Protein AF-E4X7Z1-F1 (afdb_monomer_lite)

pLDDT: mean 76.53, std 13.1, range [46.69, 93.56]

Organism: Oikopleura dioica (NCBI:txid34765)

Structure (mmCIF, N/CA/C/O backbone):
data_AF-E4X7Z1-F1
#
_entry.id   AF-E4X7Z1-F1
#
loop_
_atom_site.group_PDB
_atom_site.id
_atom_site.type_symbol
_atom_site.label_atom_id
_atom_site.label_alt_id
_atom_site.label_comp_id
_atom_site.label_asym_id
_atom_site.label_entity_id
_atom_site.label_seq_id
_atom_site.pdbx_PDB_ins_code
_atom_site.Cartn_x
_atom_site.Cartn_y
_atom_site.Cartn_z
_atom_site.occupancy
_atom_site.B_iso_or_equiv
_atom_site.auth_seq_id
_atom_site.auth_comp_id
_atom_site.auth_asym_id
_atom_site.auth_atom_id
_atom_site.pdbx_PDB_model_num
ATOM 1 N N . MET A 1 1 ? 80.148 -0.124 -56.276 1.00 47.16 1 MET A N 1
ATOM 2 C CA . MET A 1 1 ? 79.086 0.674 -56.932 1.00 47.16 1 MET A CA 1
ATOM 3 C C . MET A 1 1 ? 77.856 -0.222 -57.071 1.00 47.16 1 MET A C 1
ATOM 5 O O . MET A 1 1 ? 77.840 -1.078 -57.933 1.00 47.16 1 MET A O 1
ATOM 9 N N . ILE A 1 2 ? 77.033 -0.341 -56.025 1.00 53.00 2 ILE A N 1
ATOM 10 C CA . ILE A 1 2 ? 75.779 0.416 -55.813 1.00 53.00 2 ILE A CA 1
ATOM 11 C C . ILE A 1 2 ? 74.736 0.097 -56.896 1.00 53.00 2 ILE A C 1
ATOM 13 O O . ILE A 1 2 ? 74.691 0.748 -57.931 1.00 53.00 2 ILE A O 1
ATOM 17 N N . SER A 1 3 ? 73.846 -0.851 -56.607 1.00 46.69 3 SER A N 1
ATOM 18 C CA . SER A 1 3 ? 72.480 -0.841 -57.136 1.00 46.69 3 SER A CA 1
ATOM 19 C C . SER A 1 3 ? 71.534 -0.948 -55.950 1.00 46.69 3 SER A C 1
ATOM 21 O O . SER A 1 3 ? 71.560 -1.916 -55.194 1.00 46.69 3 SER A O 1
ATOM 23 N N . ARG A 1 4 ? 70.788 0.133 -55.714 1.00 52.12 4 ARG A N 1
ATOM 24 C CA . ARG A 1 4 ? 69.868 0.276 -54.587 1.00 52.12 4 ARG A CA 1
ATOM 25 C C . ARG A 1 4 ? 68.632 -0.577 -54.857 1.00 52.12 4 ARG A C 1
ATOM 27 O O . ARG A 1 4 ? 67.874 -0.283 -55.775 1.00 52.12 4 ARG A O 1
ATOM 34 N N . VAL A 1 5 ? 68.421 -1.601 -54.036 1.00 60.75 5 VAL A N 1
ATOM 35 C CA . VAL A 1 5 ? 67.141 -2.309 -53.938 1.00 60.75 5 VAL A CA 1
ATOM 36 C C . VAL A 1 5 ? 66.115 -1.314 -53.394 1.00 60.75 5 VAL A C 1
ATOM 38 O O . VAL A 1 5 ? 66.172 -0.920 -52.230 1.00 60.75 5 VAL A O 1
ATOM 41 N N . ALA A 1 6 ? 65.214 -0.848 -54.258 1.00 60.72 6 ALA A N 1
ATOM 42 C CA . ALA A 1 6 ? 64.087 -0.018 -53.866 1.00 60.72 6 ALA A CA 1
ATOM 43 C C . ALA A 1 6 ? 63.077 -0.891 -53.106 1.00 60.72 6 ALA A C 1
ATOM 45 O O . ALA A 1 6 ? 62.348 -1.685 -53.697 1.00 60.72 6 ALA 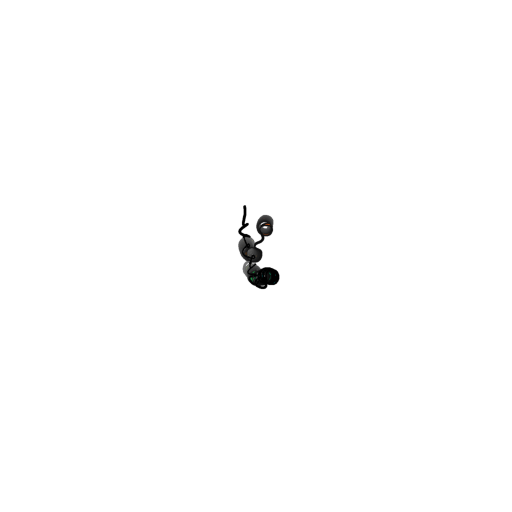A O 1
ATOM 46 N N . LEU A 1 7 ? 63.072 -0.754 -51.779 1.00 53.41 7 LEU A N 1
ATOM 47 C CA . LEU A 1 7 ? 62.072 -1.326 -50.882 1.00 53.41 7 LEU A CA 1
ATOM 48 C C . LEU A 1 7 ? 60.704 -0.692 -51.202 1.00 53.41 7 LEU A C 1
ATOM 50 O O . LEU A 1 7 ? 60.372 0.389 -50.716 1.00 53.41 7 LEU A O 1
ATOM 54 N N . ALA A 1 8 ? 59.910 -1.337 -52.056 1.00 59.56 8 ALA A N 1
ATOM 55 C CA . ALA A 1 8 ? 58.518 -0.964 -52.264 1.00 59.56 8 ALA A CA 1
ATOM 56 C C . ALA A 1 8 ? 57.719 -1.375 -51.018 1.00 59.56 8 ALA A C 1
ATOM 58 O O . ALA A 1 8 ? 57.451 -2.554 -50.791 1.00 59.56 8 ALA A O 1
ATOM 59 N N . ALA A 1 9 ? 57.388 -0.395 -50.177 1.00 62.25 9 ALA A N 1
ATOM 60 C CA . ALA A 1 9 ? 56.540 -0.587 -49.010 1.00 62.25 9 ALA A CA 1
ATOM 61 C C . ALA A 1 9 ? 55.203 -1.232 -49.430 1.00 62.25 9 ALA A C 1
ATOM 63 O O . ALA A 1 9 ? 54.564 -0.727 -50.360 1.00 62.25 9 ALA A O 1
ATOM 64 N N . PRO A 1 10 ? 54.733 -2.306 -48.766 1.00 49.41 10 PRO A N 1
ATOM 65 C CA . PRO A 1 10 ? 53.388 -2.796 -48.998 1.00 49.41 10 PRO A CA 1
ATOM 66 C C . PRO A 1 10 ? 52.419 -1.692 -48.578 1.00 49.41 10 PRO A C 1
ATOM 68 O O . PRO A 1 10 ? 52.306 -1.316 -47.410 1.00 49.41 10 PRO A O 1
ATOM 71 N N . ARG A 1 11 ? 51.772 -1.116 -49.590 1.00 51.75 11 ARG A N 1
ATOM 72 C CA . ARG A 1 11 ? 50.711 -0.122 -49.490 1.00 51.75 11 ARG A CA 1
ATOM 73 C C . ARG A 1 11 ? 49.711 -0.616 -48.444 1.00 51.75 11 ARG A C 1
ATOM 75 O O . ARG A 1 11 ? 49.074 -1.644 -48.654 1.00 51.75 11 ARG A O 1
ATOM 82 N N . ARG A 1 12 ? 49.608 0.095 -47.314 1.00 51.72 12 ARG A N 1
ATOM 83 C CA . ARG A 1 12 ? 48.589 -0.122 -46.275 1.00 51.72 12 ARG A CA 1
ATOM 84 C C . ARG A 1 12 ? 47.222 -0.213 -46.956 1.00 51.72 12 ARG A C 1
ATOM 86 O O . ARG A 1 12 ? 46.629 0.809 -47.292 1.00 51.72 12 ARG A O 1
ATOM 93 N N . MET A 1 13 ? 46.723 -1.427 -47.164 1.00 50.06 13 MET A N 1
ATOM 94 C CA . MET A 1 13 ? 45.310 -1.645 -47.422 1.00 50.06 13 MET A CA 1
ATOM 95 C C . MET A 1 13 ? 44.621 -1.453 -46.080 1.00 50.06 13 MET A C 1
ATOM 97 O O . MET A 1 13 ? 44.556 -2.363 -45.257 1.00 50.06 13 MET A O 1
ATOM 101 N N . ALA A 1 14 ? 44.176 -0.225 -45.830 1.00 56.09 14 ALA A N 1
ATOM 102 C CA . ALA A 1 14 ? 43.157 0.018 -44.832 1.00 56.09 14 ALA A CA 1
ATOM 103 C C . ALA A 1 14 ? 41.929 -0.789 -45.265 1.00 56.09 14 ALA A C 1
ATOM 105 O O . ALA A 1 14 ? 41.177 -0.375 -46.145 1.00 56.09 14 ALA A O 1
ATOM 106 N N . VAL A 1 15 ? 41.764 -1.979 -44.689 1.00 56.19 15 VAL A N 1
ATOM 107 C CA . VAL A 1 15 ? 40.479 -2.666 -44.682 1.00 56.19 15 VAL A CA 1
ATOM 108 C C . VAL A 1 15 ? 39.559 -1.754 -43.888 1.00 56.19 15 VAL A C 1
ATOM 110 O O . VAL A 1 15 ? 39.583 -1.719 -42.660 1.00 56.19 15 VAL A O 1
ATOM 113 N N . GLN A 1 16 ? 38.814 -0.928 -44.610 1.00 63.97 16 GLN A N 1
ATOM 114 C CA . GLN A 1 16 ? 37.750 -0.114 -44.064 1.00 63.97 16 GLN A CA 1
ATOM 115 C C . GLN A 1 16 ? 36.596 -1.075 -43.764 1.00 63.97 16 GLN A C 1
ATOM 117 O O . GLN A 1 16 ? 35.693 -1.254 -44.577 1.00 63.97 16 GLN A O 1
ATOM 122 N N . SER A 1 17 ? 36.675 -1.781 -42.631 1.00 60.12 17 SER A N 1
ATOM 123 C CA . SER A 1 17 ? 35.548 -2.571 -42.154 1.00 60.12 17 SER A CA 1
ATOM 124 C C . SER A 1 17 ? 34.442 -1.601 -41.752 1.00 60.12 17 SER A C 1
ATOM 126 O O . SER A 1 17 ? 34.629 -0.663 -40.974 1.00 60.12 17 SER A O 1
ATOM 128 N N . VAL A 1 18 ? 33.301 -1.793 -42.404 1.00 59.44 18 VAL A N 1
ATOM 129 C CA . VAL A 1 18 ? 32.038 -1.088 -42.221 1.00 59.44 18 VAL A CA 1
ATOM 130 C C . VAL A 1 18 ? 31.802 -0.855 -40.731 1.00 59.44 18 VAL A C 1
ATOM 132 O O . VAL A 1 18 ? 31.645 -1.811 -39.973 1.00 59.44 18 VAL A O 1
ATOM 135 N N . ARG A 1 19 ? 31.781 0.413 -40.295 1.00 60.16 19 ARG A N 1
ATOM 136 C CA . ARG A 1 19 ? 31.224 0.744 -38.981 1.00 60.16 19 ARG A CA 1
ATOM 137 C C . ARG A 1 19 ? 29.792 0.206 -39.013 1.00 60.16 19 ARG A C 1
ATOM 139 O O . ARG A 1 19 ? 29.046 0.669 -39.880 1.00 60.16 19 ARG A O 1
ATOM 146 N N . PRO A 1 20 ? 29.393 -0.757 -38.160 1.00 60.62 20 PRO A N 1
ATOM 147 C CA . PRO A 1 20 ? 27.977 -1.066 -38.051 1.00 60.62 20 PRO A CA 1
ATOM 148 C C . PRO A 1 20 ? 27.288 0.266 -37.768 1.00 60.62 20 PRO A C 1
ATOM 150 O O . PRO A 1 20 ? 27.825 1.067 -36.997 1.00 60.62 20 PRO A O 1
ATOM 153 N N . PHE A 1 21 ? 26.182 0.553 -38.457 1.00 56.41 21 PHE A N 1
ATOM 154 C CA . PHE A 1 21 ? 25.367 1.721 -38.147 1.00 56.41 21 PHE A CA 1
ATOM 155 C C . PHE A 1 21 ? 25.079 1.663 -36.648 1.00 56.41 21 PHE A C 1
ATOM 157 O O . PHE A 1 21 ? 24.319 0.820 -36.178 1.00 56.41 21 PHE A O 1
ATOM 164 N N . ALA A 1 22 ? 25.806 2.475 -35.882 1.00 59.31 22 ALA A N 1
ATOM 165 C CA . ALA A 1 22 ? 25.747 2.451 -34.442 1.00 59.31 22 ALA A CA 1
ATOM 166 C C . ALA A 1 22 ? 24.430 3.115 -34.075 1.00 59.31 22 ALA A C 1
ATOM 168 O O . ALA A 1 22 ? 24.335 4.338 -34.009 1.00 59.31 22 ALA A O 1
ATOM 169 N N . VAL A 1 23 ? 23.403 2.301 -33.847 1.00 59.69 23 VAL A N 1
ATOM 170 C CA . VAL A 1 23 ? 22.124 2.745 -33.296 1.00 59.69 23 VAL A CA 1
ATOM 171 C C . VAL A 1 23 ? 22.287 2.984 -31.784 1.00 59.69 23 VAL A C 1
ATOM 173 O O . VAL A 1 23 ? 21.537 2.479 -30.958 1.00 59.69 23 VAL A O 1
ATOM 176 N N . SER A 1 24 ? 23.338 3.705 -31.385 1.00 54.91 24 SER A N 1
ATOM 177 C CA . SER A 1 24 ? 23.678 3.956 -29.980 1.00 54.91 24 SER A CA 1
ATOM 178 C C . SER A 1 24 ? 22.800 5.038 -29.349 1.00 54.91 24 SER A C 1
ATOM 180 O O . SER A 1 24 ? 22.640 5.046 -28.131 1.00 54.91 24 SER A O 1
ATOM 182 N N . ALA A 1 25 ? 22.208 5.917 -30.167 1.00 57.00 25 ALA A N 1
ATOM 183 C CA . ALA A 1 25 ? 21.246 6.919 -29.716 1.00 57.00 25 ALA A CA 1
ATOM 184 C C . ALA A 1 25 ? 19.871 6.291 -29.415 1.00 57.00 25 ALA A C 1
ATOM 186 O O . ALA A 1 25 ? 19.351 6.459 -28.320 1.00 57.00 25 ALA A O 1
ATOM 187 N N . GLN A 1 26 ? 19.334 5.475 -30.331 1.00 57.06 26 GLN A N 1
ATOM 188 C CA . GLN A 1 26 ? 17.972 4.932 -30.213 1.00 57.06 26 GLN A CA 1
ATOM 189 C C . GLN A 1 26 ? 17.820 3.916 -29.064 1.00 57.06 26 GLN A C 1
ATOM 191 O O . GLN A 1 26 ? 16.773 3.865 -28.429 1.00 57.06 26 GLN A O 1
ATOM 196 N N . ALA A 1 27 ? 18.860 3.130 -28.751 1.00 60.53 27 ALA A N 1
ATOM 197 C CA . ALA A 1 27 ? 18.805 2.147 -27.662 1.00 60.53 27 ALA A CA 1
ATOM 198 C C . ALA A 1 27 ? 18.682 2.799 -26.268 1.00 60.53 27 ALA A C 1
ATOM 200 O O . ALA A 1 27 ? 17.936 2.312 -25.423 1.00 60.53 27 ALA A O 1
ATOM 201 N N . ARG A 1 28 ? 19.353 3.941 -26.045 1.00 63.62 28 ARG A N 1
ATOM 202 C CA . ARG A 1 28 ? 19.296 4.697 -24.777 1.00 63.62 28 ARG A CA 1
ATOM 203 C C . ARG A 1 28 ? 17.897 5.247 -24.498 1.00 63.62 28 ARG A C 1
ATOM 205 O O . ARG A 1 28 ? 17.470 5.234 -23.346 1.00 63.62 28 ARG A O 1
ATOM 212 N N . ASP A 1 29 ? 17.214 5.708 -25.543 1.00 78.94 29 ASP A N 1
ATOM 213 C CA . ASP A 1 29 ? 15.869 6.281 -25.456 1.00 78.94 29 ASP A CA 1
ATOM 214 C C . ASP A 1 29 ? 14.799 5.208 -25.199 1.00 78.94 29 ASP A C 1
ATOM 216 O O . ASP A 1 29 ? 13.810 5.447 -24.506 1.00 78.94 29 ASP A O 1
ATOM 220 N N . ILE A 1 30 ? 15.013 3.991 -25.712 1.00 81.00 30 ILE A N 1
ATOM 221 C CA . ILE A 1 30 ? 14.140 2.841 -25.443 1.00 81.00 30 ILE A CA 1
ATOM 222 C C . ILE A 1 30 ? 14.291 2.384 -23.987 1.00 81.00 30 ILE A C 1
ATOM 224 O O . ILE A 1 30 ? 13.287 2.110 -23.334 1.00 81.00 30 ILE A O 1
ATOM 228 N N . ASP A 1 31 ? 15.509 2.364 -23.439 1.00 84.31 31 ASP A N 1
ATOM 229 C CA . ASP A 1 31 ? 15.743 2.011 -22.033 1.00 84.31 31 ASP A CA 1
ATOM 230 C C . ASP A 1 31 ? 15.095 3.012 -21.064 1.00 84.31 31 ASP A C 1
ATOM 232 O O . ASP A 1 31 ? 14.564 2.625 -20.020 1.00 84.31 31 ASP A O 1
ATOM 236 N N . THR A 1 32 ? 15.135 4.311 -21.374 1.00 82.69 32 THR A N 1
ATOM 237 C CA . THR A 1 32 ? 14.445 5.339 -20.579 1.00 82.69 32 THR A CA 1
ATOM 238 C C . THR A 1 32 ? 12.932 5.241 -20.731 1.00 82.69 32 THR A C 1
ATOM 240 O O . THR A 1 32 ? 12.236 5.267 -19.716 1.00 82.69 32 THR A O 1
ATOM 243 N N . ALA A 1 33 ? 12.410 5.044 -21.944 1.00 83.81 33 ALA A N 1
ATOM 244 C CA . ALA A 1 33 ? 10.982 4.816 -22.165 1.00 83.81 33 ALA A CA 1
ATOM 245 C C . ALA A 1 33 ? 10.472 3.574 -21.411 1.00 83.81 33 ALA A C 1
ATOM 247 O O . ALA A 1 33 ? 9.465 3.647 -20.705 1.00 83.81 33 ALA A O 1
ATOM 248 N N . ALA A 1 34 ? 11.204 2.459 -21.472 1.00 86.12 34 ALA A N 1
ATOM 249 C CA . ALA A 1 34 ? 10.873 1.227 -20.760 1.00 86.12 34 ALA A CA 1
ATOM 250 C C . ALA A 1 34 ? 10.886 1.414 -19.234 1.00 86.12 34 ALA A C 1
ATOM 252 O O . ALA A 1 34 ? 10.011 0.888 -18.547 1.00 86.12 34 ALA A O 1
ATOM 253 N N . LYS A 1 35 ? 11.818 2.211 -18.692 1.00 83.12 35 LYS A N 1
ATOM 254 C CA . LYS A 1 35 ? 11.848 2.564 -17.261 1.00 83.12 35 LYS A CA 1
ATOM 255 C C . LYS A 1 35 ? 10.627 3.370 -16.830 1.00 83.12 35 LYS A C 1
ATOM 257 O O . LYS A 1 35 ? 10.088 3.091 -15.766 1.00 83.12 35 LYS A O 1
ATOM 262 N N . PHE A 1 36 ? 10.169 4.337 -17.629 1.00 85.19 36 PHE A N 1
ATOM 263 C CA . PHE A 1 36 ? 8.968 5.114 -17.298 1.00 85.19 36 PHE A CA 1
ATOM 264 C C . PHE A 1 36 ? 7.690 4.278 -17.388 1.00 85.19 36 PHE A C 1
ATOM 266 O O . PHE A 1 36 ? 6.825 4.397 -16.522 1.00 85.19 36 PHE A O 1
ATOM 273 N N . ILE A 1 37 ? 7.592 3.393 -18.384 1.00 87.69 37 ILE A N 1
ATOM 274 C CA . ILE A 1 37 ? 6.466 2.458 -18.505 1.00 87.69 37 ILE A CA 1
ATOM 275 C C . ILE A 1 37 ? 6.466 1.468 -17.334 1.00 87.69 37 ILE A C 1
ATOM 277 O O . ILE A 1 37 ? 5.429 1.268 -16.708 1.00 87.69 37 ILE A O 1
ATOM 281 N N . GLY A 1 38 ? 7.624 0.898 -16.988 1.00 85.31 38 GLY A N 1
ATOM 282 C CA . GLY A 1 38 ? 7.773 0.006 -15.837 1.00 85.31 38 GLY A CA 1
ATOM 283 C C . GLY A 1 38 ? 7.462 0.696 -14.506 1.00 85.31 38 GLY A C 1
ATOM 284 O O . GLY A 1 38 ? 6.745 0.133 -13.683 1.00 85.31 38 GLY A O 1
ATOM 285 N N . ALA A 1 39 ? 7.920 1.938 -14.321 1.00 84.69 39 ALA A N 1
ATOM 286 C CA . ALA A 1 39 ? 7.595 2.746 -13.148 1.00 84.69 39 ALA A CA 1
ATOM 287 C C . ALA A 1 39 ? 6.083 3.000 -13.040 1.00 84.69 39 ALA A C 1
ATOM 289 O O . ALA A 1 39 ? 5.510 2.815 -11.971 1.00 84.69 39 ALA A O 1
ATOM 290 N N . GLY A 1 40 ? 5.421 3.362 -14.145 1.00 84.06 40 GLY A N 1
ATOM 291 C CA . GLY A 1 40 ? 3.970 3.575 -14.182 1.00 84.06 40 GLY A CA 1
ATOM 292 C C . GLY A 1 40 ? 3.152 2.296 -13.976 1.00 84.06 40 GLY A C 1
ATOM 293 O O . GLY A 1 40 ? 2.140 2.320 -13.286 1.00 84.06 40 GLY A O 1
ATOM 294 N N . ALA A 1 41 ? 3.595 1.160 -14.517 1.00 86.44 41 ALA A N 1
ATOM 295 C CA . ALA A 1 41 ? 2.948 -0.129 -14.278 1.00 86.44 41 ALA A CA 1
ATOM 296 C C . ALA A 1 41 ? 3.093 -0.574 -12.814 1.00 86.44 41 ALA A C 1
ATOM 298 O O . ALA A 1 41 ? 2.156 -1.123 -12.235 1.00 86.44 41 ALA A O 1
ATOM 299 N N . ALA A 1 42 ? 4.242 -0.297 -12.195 1.00 85.44 42 ALA A N 1
ATOM 300 C CA . ALA A 1 42 ? 4.475 -0.610 -10.796 1.00 85.44 42 ALA A CA 1
ATOM 301 C C . ALA A 1 42 ? 3.566 0.203 -9.861 1.00 85.44 42 ALA A C 1
ATOM 303 O O . ALA A 1 42 ? 3.081 -0.370 -8.893 1.00 85.44 42 ALA A O 1
ATOM 304 N N . THR A 1 43 ? 3.250 1.475 -10.153 1.00 85.88 43 THR A N 1
ATOM 305 C CA . THR A 1 43 ? 2.401 2.306 -9.269 1.00 85.88 43 THR A CA 1
ATOM 306 C C . THR A 1 43 ? 0.937 1.870 -9.190 1.00 85.88 43 THR A C 1
ATOM 308 O O . THR A 1 43 ? 0.239 2.284 -8.263 1.00 85.88 43 THR A O 1
ATOM 311 N N . VAL A 1 44 ? 0.462 0.996 -10.084 1.00 88.00 44 VAL A N 1
ATOM 312 C CA . VAL A 1 44 ? -0.904 0.440 -10.022 1.00 88.00 44 VAL A CA 1
ATOM 313 C C . VAL A 1 44 ? -1.166 -0.256 -8.678 1.00 88.00 44 VAL A C 1
ATOM 315 O O . VAL A 1 44 ? -2.290 -0.227 -8.180 1.00 88.00 44 VAL A O 1
ATOM 318 N N . GLY A 1 45 ? -0.131 -0.799 -8.026 1.00 85.62 45 GLY A N 1
ATOM 319 C CA . GLY A 1 45 ? -0.254 -1.405 -6.697 1.00 85.62 45 GLY A CA 1
ATOM 320 C C . GLY A 1 45 ? -0.696 -0.434 -5.590 1.00 85.62 45 GLY A C 1
ATOM 321 O O . GLY A 1 45 ? -1.297 -0.876 -4.611 1.00 85.62 45 GLY A O 1
ATOM 322 N N . VAL A 1 46 ? -0.514 0.885 -5.756 1.00 88.50 46 VAL A N 1
ATOM 323 C CA . VAL A 1 46 ? -1.000 1.901 -4.798 1.00 88.50 46 VAL A CA 1
ATOM 324 C C . VAL A 1 46 ? -2.531 1.926 -4.737 1.00 88.50 46 VAL A C 1
ATOM 326 O O . VAL A 1 46 ? -3.097 2.184 -3.674 1.00 88.50 46 VAL A O 1
ATOM 329 N N . ALA A 1 47 ? -3.220 1.569 -5.827 1.00 91.00 47 ALA A N 1
ATOM 330 C CA . ALA A 1 47 ? -4.677 1.429 -5.823 1.00 91.00 47 ALA A CA 1
ATOM 331 C C . ALA A 1 47 ? -5.150 0.369 -4.810 1.00 91.00 47 ALA A C 1
ATOM 333 O O . ALA A 1 47 ? -6.196 0.537 -4.185 1.00 91.00 47 ALA A O 1
ATOM 334 N N . GLY A 1 48 ? -4.350 -0.682 -4.595 1.00 89.56 48 GLY A N 1
ATOM 335 C CA . GLY A 1 48 ? -4.603 -1.698 -3.574 1.00 89.56 48 GLY A CA 1
ATOM 336 C C . GLY A 1 48 ? -4.545 -1.137 -2.152 1.00 89.56 48 GLY A C 1
ATOM 337 O O . GLY A 1 48 ? -5.410 -1.462 -1.342 1.00 89.56 48 GLY A O 1
ATOM 338 N N . SER A 1 49 ? -3.596 -0.236 -1.865 1.00 90.06 49 SER A N 1
ATOM 339 C CA . SER A 1 49 ? -3.545 0.460 -0.571 1.00 90.06 49 SER A CA 1
ATOM 340 C C . SER A 1 49 ? -4.762 1.370 -0.374 1.00 90.06 49 SER A C 1
ATOM 342 O O . SER A 1 49 ? -5.411 1.311 0.668 1.00 90.06 49 SER A O 1
ATOM 344 N N . GL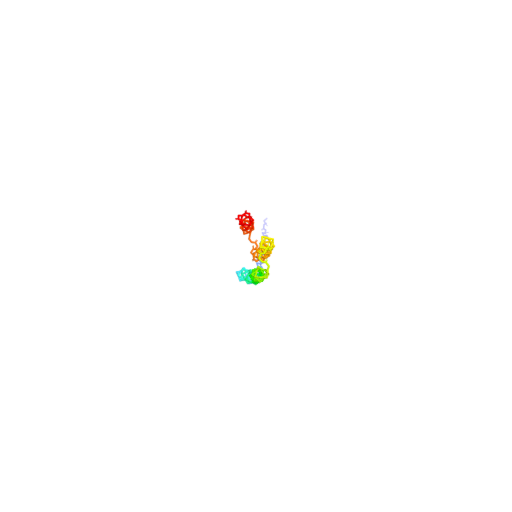Y A 1 50 ? -5.149 2.143 -1.396 1.00 90.06 50 GLY A N 1
ATOM 345 C CA . GLY A 1 50 ? -6.343 2.994 -1.330 1.00 90.06 50 GLY A CA 1
ATOM 346 C C . GLY A 1 50 ? -7.630 2.203 -1.061 1.00 90.06 50 GLY A C 1
ATOM 347 O O . GLY A 1 50 ? -8.439 2.594 -0.217 1.00 90.06 50 GLY A O 1
ATOM 348 N N . ALA A 1 51 ? -7.793 1.050 -1.718 1.00 93.56 51 ALA A N 1
ATOM 349 C CA . ALA A 1 51 ? -8.893 0.129 -1.439 1.00 93.56 51 ALA A CA 1
ATOM 350 C C . ALA A 1 51 ? -8.826 -0.419 -0.001 1.00 93.56 51 ALA A C 1
ATOM 352 O O . ALA A 1 51 ? -9.835 -0.405 0.704 1.00 93.56 51 ALA A O 1
ATOM 353 N N . GLY A 1 52 ? -7.642 -0.837 0.459 1.00 90.62 52 GLY A N 1
ATOM 354 C CA . GLY A 1 52 ? -7.407 -1.326 1.820 1.00 90.62 52 GLY A CA 1
ATOM 355 C C . GLY A 1 52 ? -7.844 -0.323 2.888 1.00 90.62 52 GLY A C 1
ATOM 356 O O . GLY A 1 52 ? -8.669 -0.654 3.740 1.00 90.62 52 GLY A O 1
ATOM 357 N N . ILE A 1 53 ? -7.398 0.929 2.779 1.00 91.81 53 ILE A N 1
ATOM 358 C CA . ILE A 1 53 ? -7.766 2.024 3.691 1.00 91.81 53 ILE A CA 1
ATOM 359 C C . ILE A 1 53 ? -9.287 2.226 3.724 1.00 91.81 53 ILE A C 1
ATOM 361 O O . ILE A 1 53 ? -9.881 2.294 4.803 1.00 91.81 53 ILE A O 1
ATOM 365 N N . GLY A 1 54 ? -9.938 2.248 2.557 1.00 91.38 54 GLY A N 1
ATOM 366 C CA . GLY A 1 54 ? -11.394 2.366 2.457 1.00 91.38 54 GLY A CA 1
ATOM 367 C C . GLY A 1 54 ? -12.136 1.234 3.175 1.00 91.38 54 GLY A C 1
ATOM 368 O O . GLY A 1 54 ? -13.106 1.485 3.891 1.00 91.38 54 GLY A O 1
ATOM 369 N N . THR A 1 55 ? -11.656 -0.008 3.054 1.00 93.25 55 THR A N 1
ATOM 370 C CA . THR A 1 55 ? -12.266 -1.155 3.752 1.00 93.25 55 THR A CA 1
ATOM 371 C C . THR A 1 55 ? -12.054 -1.128 5.267 1.00 93.25 55 THR A C 1
ATOM 373 O O . THR A 1 55 ? -12.972 -1.479 6.016 1.00 93.25 55 THR A O 1
ATOM 376 N N . VAL A 1 56 ? -10.885 -0.671 5.731 1.00 92.56 56 VAL A N 1
ATOM 377 C CA . VAL A 1 56 ? -10.555 -0.551 7.160 1.00 92.56 56 VAL A CA 1
ATOM 378 C C . VAL A 1 56 ? -11.444 0.500 7.820 1.00 92.56 56 VAL A C 1
ATOM 380 O O . VAL A 1 56 ? -12.116 0.201 8.809 1.00 92.56 56 VAL A O 1
ATOM 383 N N . PHE A 1 57 ? -11.532 1.701 7.241 1.00 90.12 57 PHE A N 1
ATOM 384 C CA . PHE A 1 57 ? -12.396 2.758 7.773 1.00 90.12 57 PHE A CA 1
ATOM 385 C C . PHE A 1 57 ? -13.890 2.435 7.622 1.00 90.12 57 PHE A C 1
ATOM 387 O O . PHE A 1 57 ? -14.667 2.719 8.533 1.00 90.12 57 PHE A O 1
ATOM 394 N N . GLY A 1 58 ? -14.307 1.775 6.536 1.00 91.81 58 GLY A N 1
ATOM 395 C CA . GLY A 1 58 ? -15.690 1.314 6.375 1.00 91.81 58 GLY A CA 1
ATOM 396 C C . GLY A 1 58 ? -16.104 0.308 7.455 1.00 91.81 58 GLY A C 1
ATOM 397 O O . GLY A 1 58 ? -17.165 0.444 8.068 1.00 91.81 58 GLY A O 1
ATOM 398 N N . SER A 1 59 ? -15.233 -0.658 7.758 1.00 90.38 59 SER A N 1
ATOM 399 C CA . SER A 1 59 ? -15.462 -1.638 8.828 1.00 90.38 59 SER A CA 1
ATOM 400 C C . SER A 1 59 ? -15.426 -1.000 10.218 1.00 90.38 59 SER A C 1
ATOM 402 O O . SER A 1 59 ? -16.198 -1.398 11.091 1.00 90.38 59 SER A O 1
ATOM 404 N N . LEU A 1 60 ? -14.585 0.020 10.421 1.00 90.62 60 LEU A N 1
ATOM 405 C CA . LEU A 1 60 ? -14.533 0.790 11.664 1.00 90.62 60 LEU A CA 1
ATOM 406 C C . LEU A 1 60 ? -15.859 1.509 11.938 1.00 90.62 60 LEU A C 1
ATOM 408 O O . LEU A 1 60 ? -16.369 1.415 13.050 1.00 90.62 60 LEU A O 1
ATOM 412 N N . ILE A 1 61 ? -16.440 2.186 10.942 1.00 91.00 61 ILE A N 1
ATOM 413 C CA . ILE A 1 61 ? -17.714 2.909 11.097 1.00 91.00 61 ILE A CA 1
ATOM 414 C C . ILE A 1 61 ? -18.846 1.937 11.452 1.00 91.00 61 ILE A C 1
ATOM 416 O O . ILE A 1 61 ? -19.612 2.182 12.386 1.00 91.00 61 ILE A O 1
ATOM 420 N N . ILE A 1 62 ? -18.927 0.803 10.751 1.00 91.88 62 ILE A N 1
ATOM 421 C CA . ILE A 1 62 ? -19.935 -0.234 11.019 1.00 91.88 62 ILE A CA 1
ATOM 422 C C . ILE A 1 62 ? -19.719 -0.857 12.407 1.00 91.88 62 ILE A C 1
ATOM 424 O O . ILE A 1 62 ? -20.680 -1.078 13.145 1.00 91.88 62 ILE A O 1
ATOM 428 N N . GLY A 1 63 ? -18.467 -1.127 12.785 1.00 88.06 63 GLY A N 1
ATOM 429 C CA . GLY A 1 63 ? -18.108 -1.660 14.100 1.00 88.06 63 GLY A CA 1
ATOM 430 C C . GLY A 1 63 ? -18.442 -0.693 15.237 1.00 88.06 63 GLY A C 1
ATOM 431 O O . GLY A 1 63 ? -19.011 -1.106 16.248 1.00 88.06 63 GLY A O 1
ATOM 432 N N . TYR A 1 64 ? -18.180 0.600 15.033 1.00 87.44 64 TYR A N 1
ATOM 433 C CA . TYR A 1 64 ? -18.516 1.669 15.970 1.00 87.44 64 TYR A CA 1
ATOM 434 C C . TYR A 1 64 ? -20.028 1.809 16.161 1.00 87.44 64 TYR A C 1
ATOM 436 O O . TYR A 1 64 ? -20.499 1.912 17.292 1.00 87.44 64 TYR A O 1
ATOM 444 N N . ALA A 1 65 ? -20.796 1.746 15.068 1.00 88.69 65 ALA A N 1
ATOM 445 C CA . ALA A 1 65 ? -22.254 1.817 15.110 1.00 88.69 65 ALA A CA 1
ATOM 446 C C . ALA A 1 65 ? -22.893 0.636 15.863 1.00 88.69 65 ALA A C 1
ATOM 448 O O . ALA A 1 65 ? -23.961 0.790 16.448 1.00 88.69 65 ALA A O 1
ATOM 449 N N . ARG A 1 66 ? -22.250 -0.540 15.863 1.00 88.56 66 ARG A N 1
ATOM 450 C CA . ARG A 1 66 ? -22.750 -1.735 16.559 1.00 88.56 66 ARG A CA 1
ATOM 451 C C . ARG A 1 66 ? -22.446 -1.731 18.051 1.00 88.56 66 ARG A C 1
ATOM 453 O O . ARG A 1 66 ? -23.313 -2.106 18.827 1.00 88.56 66 ARG A O 1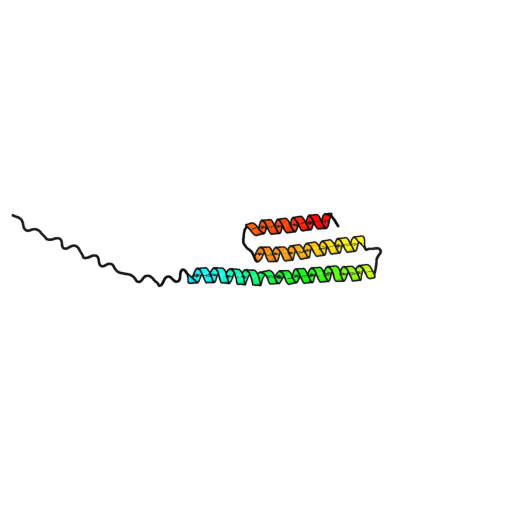
ATOM 460 N N . ASN A 1 67 ? -21.232 -1.346 18.444 1.00 82.94 67 ASN A N 1
ATOM 461 C CA . ASN A 1 67 ? -20.788 -1.395 19.839 1.00 82.94 67 ASN A CA 1
ATOM 462 C C . ASN A 1 67 ? -19.894 -0.188 20.181 1.00 82.94 67 ASN A C 1
ATOM 464 O O . ASN A 1 67 ? -18.664 -0.299 20.141 1.00 82.94 67 ASN A O 1
ATOM 468 N N . PRO A 1 68 ? -20.478 0.958 20.579 1.00 79.25 68 PRO A N 1
ATOM 469 C CA . PRO A 1 68 ? -19.717 2.177 20.861 1.00 79.25 68 PRO A CA 1
ATOM 470 C C . PRO A 1 68 ? -18.815 2.072 22.105 1.00 79.25 68 PRO A C 1
ATOM 472 O O . PRO A 1 68 ? -17.883 2.858 22.254 1.00 79.25 68 PRO A O 1
ATOM 475 N N . SER A 1 69 ? -19.037 1.090 22.986 1.00 85.56 69 SER A N 1
ATOM 476 C CA . SER A 1 69 ? -18.207 0.848 24.177 1.00 85.56 69 SER A CA 1
ATOM 477 C C . SER A 1 69 ? -16.785 0.375 23.851 1.00 85.56 69 SER A C 1
ATOM 479 O O . SER A 1 69 ? -15.862 0.650 24.611 1.00 85.56 69 SER A O 1
ATOM 481 N N . LEU A 1 70 ? -16.584 -0.286 22.705 1.00 78.81 70 LEU A N 1
ATOM 482 C CA . LEU A 1 70 ? -15.286 -0.815 22.258 1.00 78.81 70 LEU A CA 1
ATOM 483 C C . LEU A 1 70 ? -14.529 0.153 21.330 1.00 78.81 70 LEU A C 1
ATOM 485 O O . LEU A 1 70 ? -13.524 -0.220 20.724 1.00 78.81 70 LEU A O 1
ATOM 489 N N . LYS A 1 71 ? -14.991 1.409 21.245 1.00 78.62 71 LYS A N 1
ATOM 490 C CA . LYS A 1 71 ? -14.436 2.512 20.443 1.00 78.62 71 LYS A CA 1
ATOM 491 C C . LYS A 1 71 ? -12.910 2.545 20.406 1.00 78.62 71 LYS A C 1
ATOM 493 O O . LYS A 1 71 ? -12.332 2.557 19.327 1.00 78.62 71 LYS A O 1
ATOM 498 N N . ALA A 1 72 ? -12.275 2.609 21.576 1.00 81.25 72 ALA A N 1
ATOM 499 C CA . ALA A 1 72 ? -10.839 2.864 21.676 1.00 81.25 72 ALA A CA 1
ATOM 500 C C . ALA A 1 72 ? -10.020 1.700 21.102 1.00 81.25 72 ALA A C 1
ATOM 502 O O . ALA A 1 72 ? -9.065 1.909 20.362 1.00 81.25 72 ALA A O 1
ATOM 503 N N . GLN A 1 73 ? -10.453 0.469 21.373 1.00 83.69 73 GLN A N 1
ATOM 504 C CA . GLN A 1 73 ? -9.773 -0.729 20.899 1.00 83.69 73 GLN A CA 1
ATOM 505 C C . GLN A 1 73 ? -9.980 -0.941 19.391 1.00 83.69 73 GLN A C 1
ATOM 507 O O . GLN A 1 73 ? -9.025 -1.240 18.675 1.00 83.69 73 GLN A O 1
ATOM 512 N N . LEU A 1 74 ? -11.202 -0.723 18.884 1.00 84.81 74 LEU A N 1
ATOM 513 C CA . LEU A 1 74 ? -11.481 -0.765 17.444 1.00 84.81 74 LEU A CA 1
ATOM 514 C C . LEU A 1 74 ? -10.716 0.320 16.680 1.00 84.81 74 LEU A C 1
ATOM 516 O O . LEU A 1 74 ? -10.241 0.062 15.577 1.00 84.81 74 LEU A O 1
ATOM 520 N N . PHE A 1 75 ? -10.569 1.509 17.269 1.00 85.56 75 PHE A N 1
ATOM 521 C CA . PHE A 1 75 ? -9.789 2.588 16.677 1.00 85.56 75 PHE A CA 1
ATOM 522 C C . PHE A 1 75 ? -8.305 2.219 16.588 1.00 85.56 75 PHE A C 1
ATOM 524 O O . PHE A 1 75 ? -7.739 2.310 15.504 1.00 85.56 75 PHE A O 1
ATOM 531 N N . SER A 1 76 ? -7.697 1.683 17.654 1.00 86.38 76 SER A N 1
ATOM 532 C CA . SER A 1 76 ? -6.312 1.188 17.593 1.00 86.38 76 SER A CA 1
ATOM 533 C C . SER A 1 76 ? -6.112 0.105 16.528 1.00 86.38 76 SER A C 1
ATOM 535 O O . SER A 1 76 ? -5.113 0.138 15.811 1.00 86.38 76 SER A O 1
ATOM 537 N N . TYR A 1 77 ? -7.057 -0.829 16.365 1.00 87.06 77 TYR A N 1
ATOM 538 C CA . TYR A 1 77 ? -6.969 -1.832 15.298 1.00 87.06 77 TYR A CA 1
ATOM 539 C C . TYR A 1 77 ? -7.124 -1.233 13.897 1.00 87.06 77 TYR A C 1
ATOM 541 O O . TYR A 1 77 ? -6.436 -1.666 12.973 1.00 87.06 77 TYR A O 1
ATOM 549 N N . ALA A 1 78 ? -7.976 -0.222 13.729 1.00 88.50 78 ALA A N 1
ATOM 550 C CA . ALA A 1 78 ? -8.118 0.472 12.454 1.00 88.50 78 ALA A CA 1
ATOM 551 C C . ALA A 1 78 ? -6.872 1.290 12.094 1.00 88.50 78 ALA A C 1
ATOM 553 O O . ALA A 1 78 ? -6.442 1.252 10.946 1.00 88.50 78 ALA A O 1
ATOM 554 N N . ILE A 1 79 ? -6.247 1.965 13.061 1.00 88.69 79 ILE A N 1
ATOM 555 C CA . ILE A 1 79 ? -4.994 2.698 12.838 1.00 88.69 79 ILE A CA 1
ATOM 556 C C . ILE A 1 79 ? -3.849 1.738 12.500 1.00 88.69 79 ILE A C 1
ATOM 558 O O . ILE A 1 79 ? -3.075 2.006 11.583 1.00 88.69 79 ILE A O 1
ATOM 562 N N . LEU A 1 80 ? -3.784 0.574 13.152 1.00 87.56 80 LEU A N 1
ATOM 563 C CA . LEU A 1 80 ? -2.824 -0.472 12.794 1.00 87.56 80 LEU A CA 1
ATOM 564 C C . LEU A 1 80 ? -3.056 -0.998 11.365 1.00 87.56 80 LEU A C 1
ATOM 566 O O . LEU A 1 80 ? -2.103 -1.162 10.605 1.00 87.56 80 LEU A O 1
ATOM 570 N N . GLY A 1 81 ? -4.315 -1.209 10.970 1.00 90.38 81 GLY A N 1
ATOM 571 C CA . GLY A 1 81 ? -4.679 -1.593 9.602 1.00 90.38 81 GLY A CA 1
ATOM 572 C C . GLY A 1 81 ? -4.352 -0.518 8.559 1.00 90.38 81 GLY A C 1
ATOM 573 O O . GLY A 1 81 ? -3.82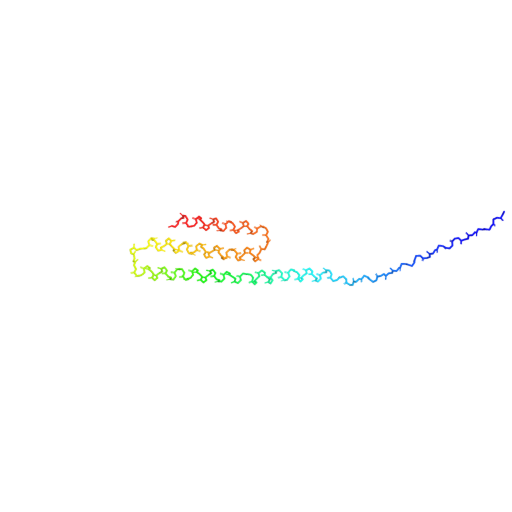4 -0.835 7.493 1.00 90.38 81 GLY A O 1
ATOM 574 N N . PHE A 1 82 ? -4.599 0.754 8.880 1.00 88.75 82 PHE A N 1
ATOM 575 C CA . PHE A 1 82 ? -4.220 1.906 8.059 1.00 88.75 82 PHE A CA 1
ATOM 576 C C . PHE A 1 82 ? -2.702 1.965 7.855 1.00 88.75 82 PHE A C 1
ATOM 578 O O . PHE A 1 82 ? -2.239 2.049 6.718 1.00 88.75 82 PHE A O 1
ATOM 585 N N . ALA A 1 83 ? -1.929 1.812 8.933 1.00 87.75 83 ALA A N 1
ATOM 586 C CA . ALA A 1 83 ? -0.471 1.831 8.890 1.00 87.75 83 ALA A CA 1
ATOM 587 C C . ALA A 1 83 ? 0.113 0.724 7.997 1.00 87.75 83 ALA A C 1
ATOM 589 O O . ALA A 1 83 ? 1.031 0.964 7.213 1.00 87.75 83 ALA A O 1
ATOM 590 N N . LEU A 1 84 ? -0.441 -0.490 8.088 1.00 86.81 84 LEU A N 1
ATOM 591 C CA . LEU A 1 84 ? -0.031 -1.626 7.258 1.00 86.81 84 LEU A CA 1
ATOM 592 C C . LEU A 1 84 ? -0.388 -1.424 5.780 1.00 86.81 84 LEU A C 1
ATOM 594 O O . LEU A 1 84 ? 0.411 -1.764 4.905 1.00 86.81 84 LEU A O 1
ATOM 598 N N . SER A 1 85 ? -1.562 -0.856 5.496 1.00 89.31 85 SER A N 1
ATOM 599 C CA . SER A 1 85 ? -1.982 -0.543 4.127 1.00 89.31 85 SER A CA 1
ATOM 600 C C . SER A 1 85 ? -1.059 0.502 3.489 1.00 89.31 85 SER A C 1
ATOM 602 O O . SER A 1 85 ? -0.550 0.291 2.386 1.00 89.31 85 SER A O 1
ATOM 604 N N . GLU A 1 86 ? -0.755 1.583 4.214 1.00 85.44 86 GLU A N 1
ATOM 605 C CA . GLU A 1 86 ? 0.190 2.624 3.789 1.00 85.44 86 GLU A CA 1
ATOM 606 C C . GLU A 1 86 ? 1.601 2.066 3.554 1.00 85.44 86 GLU A C 1
ATOM 608 O O . GLU A 1 86 ? 2.209 2.335 2.517 1.00 85.44 86 GLU A O 1
ATOM 613 N N . ALA A 1 87 ? 2.102 1.203 4.445 1.00 85.94 87 ALA A N 1
ATOM 614 C CA . ALA A 1 87 ? 3.409 0.564 4.278 1.00 85.94 87 ALA A CA 1
ATOM 615 C C . ALA A 1 87 ? 3.506 -0.260 2.978 1.00 85.94 87 ALA A C 1
ATOM 617 O O . ALA A 1 87 ? 4.526 -0.206 2.287 1.00 85.94 87 ALA A O 1
ATOM 618 N N . MET A 1 88 ? 2.445 -0.981 2.598 1.00 86.00 88 MET A N 1
ATOM 619 C CA . MET A 1 88 ? 2.387 -1.717 1.326 1.00 86.00 88 MET A CA 1
ATOM 620 C C . MET A 1 88 ? 2.294 -0.794 0.104 1.00 86.00 88 MET A C 1
ATOM 622 O O . MET A 1 88 ? 2.931 -1.061 -0.918 1.00 86.00 88 MET A O 1
ATOM 626 N N . GLY A 1 89 ? 1.567 0.322 0.206 1.00 86.19 89 GLY A N 1
ATOM 627 C CA . GLY A 1 89 ? 1.531 1.354 -0.837 1.00 86.19 89 GLY A CA 1
ATOM 628 C C . GLY A 1 89 ? 2.901 2.002 -1.068 1.00 86.19 89 GLY A C 1
ATOM 629 O O . GLY A 1 89 ? 3.348 2.141 -2.209 1.00 86.19 89 GLY A O 1
ATOM 630 N N . LEU A 1 90 ? 3.618 2.326 0.010 1.00 82.06 90 LEU A N 1
ATOM 631 C CA . LEU A 1 90 ? 4.975 2.872 -0.060 1.00 82.06 90 LEU A CA 1
ATOM 632 C C . LEU A 1 90 ? 5.993 1.843 -0.563 1.00 82.06 90 LEU A C 1
ATOM 634 O O . LEU A 1 90 ? 6.895 2.203 -1.319 1.00 82.06 90 LEU A O 1
ATOM 638 N N . PHE A 1 91 ? 5.828 0.562 -0.223 1.00 83.25 91 PHE A N 1
ATOM 639 C CA . PHE A 1 91 ? 6.645 -0.521 -0.774 1.00 83.25 91 PHE A CA 1
ATOM 640 C C . PHE A 1 91 ? 6.492 -0.632 -2.298 1.00 83.25 91 PHE A C 1
ATOM 642 O O . PHE A 1 91 ? 7.475 -0.744 -3.030 1.00 83.25 91 PHE A O 1
ATOM 649 N N . CYS A 1 92 ? 5.263 -0.518 -2.797 1.00 84.69 92 CYS A N 1
ATOM 650 C CA . CYS A 1 92 ? 4.979 -0.481 -4.228 1.00 84.69 92 CYS A CA 1
ATOM 651 C C . CYS A 1 92 ? 5.682 0.705 -4.926 1.00 84.69 92 CYS A C 1
ATOM 653 O O . CYS A 1 92 ? 6.320 0.526 -5.967 1.00 84.69 92 CYS A O 1
ATOM 655 N N . LEU A 1 93 ? 5.669 1.895 -4.314 1.00 78.69 93 LEU A N 1
ATOM 656 C CA . LEU A 1 93 ? 6.392 3.067 -4.827 1.00 78.69 93 LEU A CA 1
ATOM 657 C C . LEU A 1 93 ? 7.918 2.927 -4.753 1.00 78.69 93 LEU A C 1
ATOM 659 O O . LEU A 1 93 ? 8.616 3.443 -5.628 1.00 78.69 93 LEU A O 1
ATOM 663 N N . MET A 1 94 ? 8.443 2.213 -3.757 1.00 82.25 94 MET A N 1
ATOM 664 C CA . MET A 1 94 ? 9.871 1.904 -3.660 1.00 82.25 94 MET A CA 1
ATOM 665 C C . MET A 1 94 ? 10.342 1.063 -4.855 1.00 82.25 94 MET A C 1
ATOM 667 O O . MET A 1 94 ? 11.399 1.341 -5.417 1.00 82.25 94 MET A O 1
ATOM 671 N N . VAL A 1 95 ? 9.555 0.066 -5.274 1.00 81.06 95 VAL A N 1
ATOM 672 C CA . VAL A 1 95 ? 9.878 -0.783 -6.435 1.00 81.06 95 VAL A CA 1
ATOM 673 C C . VAL A 1 95 ? 9.712 -0.021 -7.755 1.00 81.06 95 VAL A C 1
ATOM 675 O O . VAL A 1 95 ? 10.514 -0.195 -8.671 1.00 81.06 95 VAL A O 1
ATOM 678 N N . ALA A 1 96 ? 8.709 0.860 -7.847 1.00 80.56 96 ALA A N 1
ATOM 679 C CA . ALA A 1 96 ? 8.455 1.680 -9.034 1.00 80.56 96 ALA A CA 1
ATOM 680 C C . ALA A 1 96 ? 9.588 2.674 -9.344 1.00 80.56 96 ALA A C 1
ATOM 682 O O . ALA A 1 96 ? 9.849 2.976 -10.509 1.00 80.56 96 ALA A O 1
ATOM 683 N N . PHE A 1 97 ? 10.275 3.184 -8.316 1.00 74.88 97 PHE A N 1
ATOM 684 C CA . PHE A 1 97 ? 11.314 4.203 -8.460 1.00 74.88 97 PHE A CA 1
ATOM 685 C C . PHE A 1 97 ? 12.651 3.742 -7.854 1.00 74.88 97 PHE A C 1
ATOM 687 O O . PHE A 1 97 ? 12.949 4.068 -6.707 1.00 74.88 97 PHE A O 1
ATOM 694 N N . PRO A 1 98 ? 13.531 3.084 -8.631 1.00 65.25 98 PRO A N 1
ATOM 695 C CA . PRO A 1 98 ? 14.807 2.540 -8.145 1.00 65.25 98 PRO A CA 1
ATOM 696 C C . PRO A 1 98 ? 15.894 3.597 -7.840 1.00 65.25 98 PRO A C 1
ATOM 698 O O . PRO A 1 98 ? 17.070 3.261 -7.706 1.00 65.25 98 PRO A O 1
ATOM 701 N N . HIS A 1 99 ? 15.551 4.887 -7.752 1.00 73.56 99 HIS A N 1
ATOM 702 C CA . HIS A 1 99 ? 16.526 5.956 -7.523 1.00 73.56 99 HIS A CA 1
ATOM 703 C C . HIS A 1 99 ? 16.876 6.079 -6.022 1.00 73.56 99 HIS A C 1
ATOM 705 O O . HIS A 1 99 ? 15.969 6.275 -5.208 1.00 73.56 99 HIS A O 1
ATOM 711 N 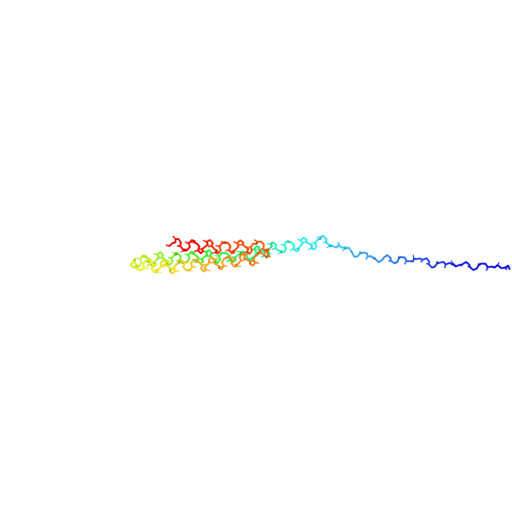N . PRO A 1 100 ? 18.167 6.073 -5.625 1.00 59.88 100 PRO A N 1
ATOM 712 C CA . PRO A 1 100 ? 18.589 6.010 -4.216 1.00 59.88 100 PRO A CA 1
ATOM 713 C C . PRO A 1 100 ? 18.095 7.187 -3.359 1.00 59.88 100 PRO A C 1
ATOM 715 O O . PRO A 1 100 ? 17.805 7.020 -2.178 1.00 59.88 100 PRO A O 1
ATOM 718 N N . LEU A 1 101 ? 17.905 8.367 -3.958 1.00 62.25 101 LEU A N 1
ATOM 719 C CA . LEU A 1 101 ? 17.347 9.539 -3.264 1.00 62.25 101 LEU A CA 1
ATOM 720 C C . LEU A 1 101 ? 15.883 9.366 -2.816 1.00 62.25 101 LEU A C 1
ATOM 722 O O . LEU A 1 101 ? 1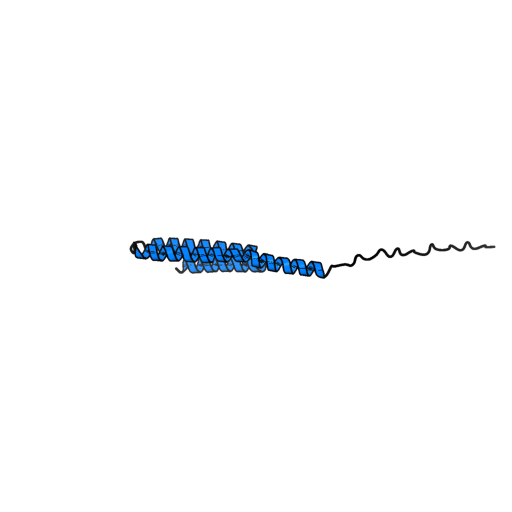5.437 10.090 -1.930 1.00 62.25 101 LEU A O 1
ATOM 726 N N . ARG A 1 102 ? 15.126 8.421 -3.396 1.00 66.19 102 ARG A N 1
ATOM 727 C CA . ARG A 1 102 ? 13.714 8.202 -3.036 1.00 66.19 102 ARG A CA 1
ATOM 728 C C . ARG A 1 102 ? 13.497 7.137 -1.964 1.00 66.19 102 ARG A C 1
ATOM 730 O O . ARG A 1 102 ? 12.447 7.127 -1.326 1.00 66.19 102 ARG A O 1
ATOM 737 N N . PHE A 1 103 ? 14.520 6.333 -1.680 1.00 67.25 103 PHE A N 1
ATOM 738 C CA . PHE A 1 103 ? 14.541 5.464 -0.504 1.00 67.25 103 PHE A CA 1
ATOM 739 C C . PHE A 1 103 ? 14.503 6.296 0.786 1.00 67.25 103 PHE A C 1
ATOM 741 O O . PHE A 1 103 ? 13.707 6.028 1.679 1.00 67.25 103 PHE A O 1
ATOM 748 N N . VAL A 1 104 ? 15.263 7.396 0.830 1.00 70.44 104 VAL A N 1
ATOM 749 C CA . VAL A 1 104 ? 15.249 8.337 1.962 1.00 70.44 104 VAL A CA 1
ATOM 750 C C . VAL A 1 104 ? 13.878 8.997 2.125 1.00 70.44 104 VAL A C 1
ATOM 752 O O . VAL A 1 104 ? 13.394 9.106 3.246 1.00 70.44 104 VAL A O 1
ATOM 755 N N . SER A 1 105 ? 13.205 9.373 1.029 1.00 68.88 105 SER A N 1
ATOM 756 C CA . SER A 1 105 ? 11.844 9.924 1.116 1.00 68.88 105 SER A CA 1
ATOM 757 C C . SER A 1 105 ? 10.807 8.899 1.578 1.00 68.88 105 SER A C 1
ATOM 759 O O . SER A 1 105 ? 9.890 9.266 2.304 1.00 68.88 105 SER A O 1
ATOM 761 N N . ALA A 1 106 ? 10.954 7.625 1.202 1.00 70.31 106 ALA A N 1
ATOM 762 C CA . ALA A 1 106 ? 10.076 6.560 1.682 1.00 70.31 106 ALA A CA 1
ATOM 763 C C . ALA A 1 106 ? 10.275 6.307 3.184 1.00 70.31 106 ALA A C 1
ATOM 765 O O . ALA A 1 106 ? 9.292 6.223 3.914 1.00 70.31 106 ALA A O 1
ATOM 766 N N . LEU A 1 107 ? 11.524 6.281 3.670 1.00 73.56 107 LEU A N 1
ATOM 767 C CA . LEU A 1 107 ? 11.797 6.229 5.110 1.00 73.56 107 LEU A CA 1
ATOM 768 C C . LEU A 1 107 ? 11.248 7.454 5.847 1.00 73.56 107 LEU A C 1
ATOM 770 O O . LEU A 1 107 ? 10.653 7.292 6.904 1.00 73.56 107 LEU A O 1
ATOM 774 N N . TYR A 1 108 ? 11.376 8.658 5.284 1.00 76.88 108 TYR A N 1
ATOM 775 C CA . TYR A 1 108 ? 10.775 9.864 5.862 1.00 76.88 108 TYR A CA 1
ATOM 776 C C . TYR A 1 108 ? 9.247 9.788 5.926 1.00 76.88 108 TYR A C 1
ATOM 778 O O . TYR A 1 108 ? 8.663 10.218 6.916 1.00 76.88 108 TYR A O 1
ATOM 786 N N . ALA A 1 109 ? 8.595 9.223 4.907 1.00 72.31 109 ALA A N 1
ATOM 787 C CA . ALA A 1 109 ? 7.150 9.016 4.906 1.00 72.31 109 ALA A CA 1
ATOM 788 C C . ALA A 1 109 ? 6.719 7.978 5.955 1.00 72.31 109 ALA A C 1
ATOM 790 O O . ALA A 1 109 ? 5.749 8.208 6.671 1.00 72.31 109 ALA A O 1
ATOM 791 N N . ILE A 1 110 ? 7.471 6.882 6.111 1.00 74.44 110 ILE A N 1
ATOM 792 C CA . ILE A 1 110 ? 7.242 5.887 7.173 1.00 74.44 110 ILE A CA 1
ATOM 793 C C . ILE A 1 110 ? 7.446 6.522 8.557 1.00 74.44 110 ILE A C 1
ATOM 795 O O . ILE A 1 110 ? 6.649 6.296 9.466 1.00 74.44 110 ILE A O 1
ATOM 799 N N . GLN A 1 111 ? 8.468 7.365 8.716 1.00 78.25 111 GLN A N 1
ATOM 800 C CA . GLN A 1 111 ? 8.722 8.087 9.960 1.00 78.25 111 GLN A CA 1
ATOM 801 C C . GLN A 1 111 ? 7.586 9.076 10.274 1.00 78.25 111 GLN A C 1
ATOM 803 O O . GLN A 1 111 ? 7.104 9.114 11.403 1.00 78.25 111 GLN A O 1
ATOM 808 N N . ALA A 1 112 ? 7.106 9.828 9.279 1.00 74.88 112 ALA A N 1
ATOM 809 C CA . ALA A 1 112 ? 5.967 10.735 9.421 1.00 74.88 112 ALA A CA 1
ATOM 810 C C . ALA A 1 112 ? 4.669 9.987 9.766 1.00 74.88 112 ALA A C 1
ATOM 812 O O . ALA A 1 112 ? 3.905 10.450 10.607 1.00 74.88 112 ALA A O 1
ATOM 813 N N . LEU A 1 113 ? 4.451 8.805 9.182 1.00 75.25 113 LEU A N 1
ATOM 814 C CA . LEU A 1 113 ? 3.331 7.928 9.520 1.00 75.25 113 LEU A CA 1
ATOM 815 C C . LEU A 1 113 ? 3.422 7.449 10.975 1.00 75.25 113 LEU A C 1
ATOM 817 O O . LEU A 1 113 ? 2.426 7.474 11.687 1.00 75.25 113 LEU A O 1
ATOM 821 N N . SER A 1 114 ? 4.611 7.056 11.441 1.00 75.00 114 SER A N 1
ATOM 822 C CA . SER A 1 114 ? 4.811 6.658 12.840 1.00 75.00 114 SER A CA 1
ATOM 823 C C . SER A 1 114 ? 4.608 7.811 13.828 1.00 75.00 114 SER A C 1
ATOM 825 O O . SER A 1 114 ? 4.074 7.581 14.909 1.00 75.00 114 SER A O 1
ATOM 827 N N . LEU A 1 115 ? 4.970 9.043 13.443 1.00 79.50 115 LEU A N 1
ATOM 828 C CA . LEU A 1 115 ? 4.708 10.250 14.230 1.00 79.50 115 LEU A CA 1
ATOM 829 C C . LEU A 1 115 ? 3.198 10.522 14.313 1.00 79.50 115 LEU A C 1
ATOM 831 O O . LEU A 1 115 ? 2.661 10.634 15.407 1.00 79.50 115 LEU A O 1
ATOM 835 N N . PHE A 1 116 ? 2.506 10.470 13.171 1.00 77.75 116 PHE A N 1
ATOM 836 C CA . PHE A 1 116 ? 1.055 10.640 13.090 1.00 77.75 116 PHE A CA 1
ATOM 837 C C . PHE A 1 116 ? 0.290 9.595 13.915 1.00 77.75 116 PHE A C 1
ATOM 839 O O . PHE A 1 116 ? -0.665 9.934 14.603 1.00 77.75 116 PHE A O 1
ATOM 846 N N . ILE A 1 117 ? 0.724 8.330 13.893 1.00 74.50 117 ILE A N 1
ATOM 847 C CA . ILE A 1 117 ? 0.151 7.263 14.732 1.00 74.50 117 ILE A CA 1
ATOM 848 C C . ILE A 1 117 ? 0.425 7.512 16.223 1.00 74.50 117 ILE A C 1
ATOM 850 O O . ILE A 1 117 ? -0.393 7.131 17.050 1.00 74.50 117 ILE A O 1
ATOM 854 N N . ALA A 1 118 ? 1.555 8.131 16.576 1.00 72.69 118 ALA A N 1
ATOM 855 C CA . ALA A 1 118 ? 1.877 8.481 17.959 1.00 72.69 118 ALA A CA 1
ATOM 856 C C . ALA A 1 118 ? 1.088 9.699 18.479 1.00 72.69 118 ALA A C 1
ATOM 858 O O . ALA A 1 118 ? 0.992 9.886 19.691 1.00 72.69 118 ALA A O 1
ATOM 859 N N . GLU A 1 119 ? 0.537 10.521 17.583 1.00 72.69 119 GLU A N 1
ATOM 860 C CA . GLU A 1 119 ? -0.259 11.718 17.892 1.00 72.69 119 GLU A CA 1
ATOM 861 C C . GLU A 1 119 ? -1.783 11.459 17.914 1.00 72.69 119 GLU A C 1
ATOM 863 O O . GLU A 1 119 ? -2.548 12.363 18.261 1.00 72.69 119 GLU A O 1
ATOM 868 N N . LEU A 1 120 ? -2.219 10.241 17.568 1.00 65.94 120 LEU A N 1
ATOM 869 C CA . LEU A 1 120 ? -3.615 9.771 17.522 1.00 65.94 120 LEU A CA 1
ATOM 870 C C . LEU A 1 120 ? -3.995 8.918 18.740 1.00 65.94 120 LEU A C 1
ATOM 872 O O . LEU A 1 120 ? -5.143 9.085 19.216 1.00 65.94 120 LEU A O 1
#

Sequence (120 aa):
MISRVALAAPRRMAVQSVRPFAVSAQARDIDTAAKFIGAGAATVGVAGSGAGIGTVFGSLIIGYARNPSLKAQLFSYAILGFALSEAMGLFCLMVAFPHPLRFVSALYAIQALSLFIAEL

Radius of gyration: 32.47 Å; chains: 1; bounding box: 102×14×81 Å

Foldseek 3Di:
DDDDDPPPPDDPPPPPDDPPPPPVPVVVVVVVVVLLVQLVVLLVQLVVLVVQLVVLVVVLVVVCVVDVPCNVVSVLVSLVSNLVSVLSSLVSNCSSDVDPVVVVVSVVVNVVSVVVSVVD

Secondary structure (DSSP, 8-state):
-----------------------HHHHHHHHHHHHHHHHHHHHTTHHHHHHHHHHHHHHHHHHHHH-GGGHHHHHHHHHHHHHHHHHHHHHHHHHH---HHHHHHHHHHHHHHHHHHH--

InterPro domains:
  IPR000454 ATP synthase, F0 complex, subunit C [MF_01396] (32-100)
  IPR000454 ATP synthase, F0 complex, subunit C [PR00124] (37-56)
  IPR000454 ATP synthase, F0 complex, subunit C [PR00124] (58-73)
  IPR000454 ATP synthase, F0 complex, subunit C [PR00124] (75-100)
  IPR000454 ATP synthase, F0 complex, subunit C [PTHR10031] (10-97)
  IPR002379 V-ATPase proteolipid subunit C-like domain [PF00137] (37-97)
  IPR020537 ATP synthase, F0 complex, subunit C, DCCD-binding site [PS00605] (65-86)
  IPR035921 F/V-ATP synthase subunit C superfamily [SSF81333] (31-97)
  IPR038662 F1F0 ATP synthase subunit C superfamily [G3DSA:1.20.20.10] (30-98)